Protein AF-A0A7X9E2I3-F1 (afdb_monomer_lite)

pLDDT: mean 72.73, std 11.63, range [40.28, 95.44]

Radius of gyration: 20.33 Å; chains: 1; bounding box: 47×21×69 Å

Foldseek 3Di:
DDDPDPPDDPVVVVVVVVVVVVVVVVVVVVVVVDPDPCCVPVVVLPDDLLVVLVVVVVVVDDPVNVVVLVVQCVVPPPVSCVVVCVVVVCSCCCSVPVSVCVSPPPPDD

Structure (mmCIF, N/CA/C/O backbone):
data_AF-A0A7X9E2I3-F1
#
_entry.id   AF-A0A7X9E2I3-F1
#
loop_
_atom_site.group_PDB
_atom_site.id
_atom_site.type_symbol
_atom_site.label_atom_id
_atom_site.label_alt_id
_atom_site.label_comp_id
_atom_site.label_asym_id
_atom_site.label_entity_id
_atom_site.label_seq_id
_atom_site.pdbx_PDB_ins_code
_atom_site.Cartn_x
_atom_site.Cartn_y
_atom_site.Cartn_z
_atom_site.occupancy
_atom_site.B_iso_or_equiv
_atom_site.auth_seq_id
_atom_site.auth_comp_id
_atom_site.auth_asym_id
_atom_site.auth_atom_id
_atom_site.pdbx_PDB_model_num
ATOM 1 N N . MET A 1 1 ? 3.630 6.975 -40.321 1.00 40.28 1 MET A N 1
ATOM 2 C CA . MET A 1 1 ? 2.360 6.276 -40.041 1.00 40.28 1 MET A CA 1
ATOM 3 C C . MET A 1 1 ? 2.521 5.598 -38.696 1.00 40.28 1 MET A C 1
ATOM 5 O O . MET A 1 1 ? 3.215 4.590 -38.618 1.00 40.28 1 MET A O 1
ATOM 9 N N . GLU A 1 2 ? 2.013 6.217 -37.632 1.00 42.28 2 GLU A N 1
ATOM 10 C CA . GLU A 1 2 ? 2.055 5.632 -36.292 1.00 42.28 2 GLU A CA 1
ATOM 11 C C . GLU A 1 2 ? 1.249 4.334 -36.308 1.00 42.28 2 GLU A C 1
ATOM 13 O O . GLU A 1 2 ? 0.039 4.330 -36.531 1.00 42.28 2 GLU A O 1
ATOM 18 N N . LYS A 1 3 ? 1.940 3.203 -36.149 1.00 45.00 3 LYS A N 1
ATOM 19 C CA . LYS A 1 3 ? 1.277 1.939 -35.860 1.00 45.00 3 LYS A CA 1
ATOM 20 C C . LYS A 1 3 ? 0.709 2.093 -34.458 1.00 45.00 3 LYS A C 1
ATOM 22 O O . LYS A 1 3 ? 1.484 2.105 -33.504 1.00 45.00 3 LYS A O 1
ATOM 27 N N . PHE A 1 4 ? -0.610 2.218 -34.340 1.00 51.91 4 PHE A N 1
ATOM 28 C CA . PHE A 1 4 ? -1.300 1.976 -33.080 1.00 51.91 4 PHE A CA 1
ATOM 29 C C . PHE A 1 4 ? -0.922 0.558 -32.640 1.00 51.91 4 PHE A C 1
ATOM 31 O O . PHE A 1 4 ? -1.468 -0.428 -33.132 1.00 51.91 4 PHE A O 1
ATOM 38 N N . HIS A 1 5 ? 0.101 0.449 -31.788 1.00 56.62 5 HIS A N 1
ATOM 39 C CA . HIS A 1 5 ? 0.357 -0.767 -31.038 1.00 56.62 5 HIS A CA 1
ATOM 40 C C . HIS A 1 5 ? -0.955 -1.072 -30.328 1.00 56.62 5 HIS A C 1
ATOM 42 O O . HIS A 1 5 ? -1.475 -0.211 -29.619 1.00 56.62 5 HIS A O 1
ATOM 48 N N . ASN A 1 6 ? -1.516 -2.261 -30.556 1.00 61.16 6 ASN A N 1
ATOM 49 C CA . ASN A 1 6 ? -2.577 -2.765 -29.698 1.00 61.16 6 ASN A CA 1
ATOM 50 C C . ASN A 1 6 ? -2.069 -2.626 -28.261 1.00 61.16 6 ASN A C 1
ATOM 52 O O . ASN A 1 6 ? -1.106 -3.277 -27.872 1.00 61.16 6 ASN A O 1
ATOM 56 N N . ILE A 1 7 ? -2.672 -1.695 -27.528 1.00 66.19 7 ILE A N 1
ATOM 57 C CA . ILE A 1 7 ? -2.236 -1.211 -26.208 1.00 66.19 7 ILE A CA 1
ATOM 58 C C . ILE A 1 7 ? -2.261 -2.323 -25.147 1.00 66.19 7 ILE A C 1
ATOM 60 O O . ILE A 1 7 ? -1.702 -2.169 -24.069 1.00 66.19 7 ILE A O 1
ATOM 64 N N . GLY A 1 8 ? -2.881 -3.453 -25.480 1.00 64.50 8 GLY A N 1
ATOM 65 C CA . GLY A 1 8 ? -2.832 -4.715 -24.764 1.00 64.50 8 GLY A CA 1
ATOM 66 C C . GLY A 1 8 ? -3.504 -5.796 -25.604 1.00 64.50 8 GLY A C 1
ATOM 67 O O . GLY A 1 8 ? -4.374 -5.513 -26.435 1.00 64.50 8 GLY A O 1
ATOM 68 N N . THR A 1 9 ? -3.095 -7.038 -25.395 1.00 85.12 9 THR A N 1
ATOM 69 C CA . THR A 1 9 ? -3.796 -8.228 -25.885 1.00 85.12 9 THR A CA 1
ATOM 70 C C . THR A 1 9 ? -5.213 -8.271 -25.296 1.00 85.12 9 THR A C 1
ATOM 72 O O . THR A 1 9 ? -5.455 -7.736 -24.215 1.00 85.12 9 THR A O 1
ATOM 75 N N . SER A 1 10 ? -6.178 -8.927 -25.955 1.00 80.94 10 SER A N 1
ATOM 76 C CA . SER A 1 10 ? -7.554 -9.052 -25.426 1.00 80.94 10 SER A CA 1
ATOM 77 C C . SER A 1 10 ? -7.597 -9.632 -24.003 1.00 80.94 10 SER A C 1
ATOM 79 O O . SER A 1 10 ? -8.460 -9.271 -23.208 1.00 80.94 10 SER A O 1
ATOM 81 N N . THR A 1 11 ? -6.622 -10.475 -23.659 1.00 83.38 11 THR A N 1
ATOM 82 C CA . THR A 1 11 ? -6.419 -11.029 -22.316 1.00 83.38 11 THR A CA 1
ATOM 83 C C . THR A 1 11 ? -6.097 -9.959 -21.267 1.00 83.38 11 THR A C 1
ATOM 85 O O . THR A 1 11 ? -6.619 -10.034 -20.158 1.00 83.38 11 THR A O 1
ATOM 88 N N . ASP A 1 12 ? -5.309 -8.935 -21.603 1.00 87.56 12 ASP A N 1
ATOM 89 C CA . ASP A 1 12 ? -4.892 -7.893 -20.650 1.00 87.56 12 ASP A CA 1
ATOM 90 C C . ASP A 1 12 ? -6.084 -7.038 -20.210 1.00 87.56 12 ASP A C 1
ATOM 92 O O . ASP A 1 12 ? -6.259 -6.740 -19.027 1.00 87.56 12 ASP A O 1
ATOM 96 N N . TRP A 1 13 ? -6.969 -6.724 -21.158 1.00 87.44 13 TRP A N 1
ATOM 97 C CA . TRP A 1 13 ? -8.223 -6.023 -20.887 1.00 87.44 13 TRP A CA 1
ATOM 98 C C . TRP A 1 13 ? -9.159 -6.830 -19.986 1.00 87.44 13 TRP A C 1
ATOM 100 O O . TRP A 1 13 ? -9.772 -6.263 -19.081 1.00 87.44 13 TRP A O 1
ATOM 110 N N . ILE A 1 14 ? -9.242 -8.149 -20.193 1.00 91.88 14 ILE A N 1
ATOM 111 C CA . ILE A 1 14 ? -10.044 -9.042 -19.345 1.00 91.88 14 ILE A CA 1
ATOM 112 C C . ILE A 1 14 ? -9.487 -9.059 -17.918 1.00 91.88 14 ILE A C 1
ATOM 114 O O . ILE A 1 14 ? -10.248 -8.878 -16.968 1.00 91.88 14 ILE A O 1
ATOM 118 N N . VAL A 1 15 ? -8.172 -9.227 -17.756 1.00 92.25 15 VAL A N 1
ATOM 119 C CA . VAL A 1 15 ? -7.524 -9.236 -16.434 1.00 92.25 15 VAL A CA 1
ATOM 120 C C . VAL A 1 15 ? -7.744 -7.906 -15.711 1.00 92.25 15 VAL A C 1
ATOM 122 O O . VAL A 1 15 ? -8.097 -7.902 -14.531 1.00 92.25 15 VAL A O 1
ATOM 125 N N . MET A 1 16 ? -7.614 -6.781 -16.419 1.00 91.56 16 MET A N 1
ATOM 126 C CA . MET A 1 16 ? -7.855 -5.455 -15.854 1.00 91.56 16 MET A CA 1
ATOM 127 C C . MET A 1 16 ? -9.309 -5.285 -15.389 1.00 91.56 16 MET A C 1
ATOM 129 O O . MET A 1 16 ? -9.553 -4.814 -14.277 1.00 91.56 16 MET A O 1
ATOM 133 N N . LEU A 1 17 ? -10.281 -5.701 -16.204 1.00 93.75 17 LEU A N 1
ATOM 134 C CA . LEU A 1 17 ? -11.700 -5.597 -15.860 1.00 93.75 17 LEU A CA 1
ATOM 135 C C . LEU A 1 17 ? -12.046 -6.475 -14.646 1.00 93.75 17 LEU A C 1
ATOM 137 O O . LEU A 1 17 ? -12.722 -6.014 -13.725 1.00 93.75 17 LEU A O 1
ATOM 141 N N . VAL A 1 18 ? -11.526 -7.706 -14.597 1.00 95.06 18 VAL A N 1
ATOM 142 C CA . VAL A 1 18 ? -11.691 -8.614 -13.449 1.00 95.06 18 VAL A CA 1
ATOM 143 C C . VAL A 1 18 ? -11.076 -8.021 -12.182 1.00 95.06 18 VAL A C 1
ATOM 145 O O . VAL A 1 18 ? -11.711 -8.057 -11.129 1.00 95.06 18 VAL A O 1
ATOM 148 N N . TYR A 1 19 ? -9.882 -7.431 -12.273 1.00 93.94 19 TYR A N 1
ATOM 149 C CA . TYR A 1 19 ? -9.240 -6.763 -11.143 1.00 93.94 19 TYR A CA 1
ATOM 150 C C . TYR A 1 19 ? -10.129 -5.656 -10.558 1.00 93.94 19 TYR A C 1
ATOM 152 O O . TYR A 1 19 ? -10.400 -5.656 -9.355 1.00 93.94 19 TYR A O 1
ATOM 160 N N . PHE A 1 20 ? -10.654 -4.759 -11.401 1.00 94.38 20 PHE A N 1
ATOM 161 C CA . PHE A 1 20 ? -11.536 -3.684 -10.940 1.00 94.38 20 PHE A CA 1
ATOM 162 C C . PHE A 1 20 ? -12.836 -4.207 -10.324 1.00 94.38 20 PHE A C 1
ATOM 164 O O . PHE A 1 20 ? -13.260 -3.703 -9.282 1.00 94.38 20 PHE A O 1
ATOM 171 N N . LEU A 1 21 ? -13.447 -5.236 -10.921 1.00 95.44 21 LEU A N 1
ATOM 172 C CA . LEU A 1 21 ? -14.649 -5.859 -10.366 1.00 95.44 21 LEU A CA 1
ATOM 173 C C . LEU A 1 21 ? -14.389 -6.481 -8.994 1.00 95.44 21 LEU A C 1
ATOM 175 O O . LEU A 1 21 ? -15.184 -6.276 -8.079 1.00 95.44 21 LEU A O 1
ATOM 179 N N . LEU A 1 22 ? -13.277 -7.200 -8.822 1.00 94.25 22 LEU A N 1
ATOM 180 C CA . LEU A 1 22 ? -12.922 -7.801 -7.536 1.00 94.25 22 LEU A CA 1
ATOM 181 C C . LEU A 1 22 ? -12.710 -6.739 -6.455 1.00 94.25 22 LEU A C 1
ATOM 183 O O . LEU A 1 22 ? -13.256 -6.874 -5.360 1.00 94.25 22 LEU A O 1
ATOM 187 N N . VAL A 1 23 ? -11.975 -5.667 -6.766 1.00 91.31 23 VAL A N 1
ATOM 188 C CA . VAL A 1 23 ? -11.743 -4.560 -5.824 1.00 91.31 23 VAL A CA 1
ATOM 189 C C . VAL A 1 23 ? -13.061 -3.879 -5.444 1.00 91.31 23 VAL A C 1
ATOM 191 O O . VAL A 1 23 ? -13.307 -3.634 -4.261 1.00 91.31 23 VAL A O 1
ATOM 194 N N . MET A 1 24 ? -13.938 -3.624 -6.419 1.00 91.94 24 MET A N 1
ATOM 195 C CA . MET A 1 24 ? -15.243 -3.007 -6.180 1.00 91.94 24 MET A CA 1
ATOM 196 C C . MET A 1 24 ? -16.143 -3.897 -5.314 1.00 91.94 24 MET A C 1
ATOM 198 O O . MET A 1 24 ? -16.679 -3.428 -4.312 1.00 91.94 24 MET A O 1
ATOM 202 N N . LEU A 1 25 ? -16.265 -5.186 -5.649 1.00 92.00 25 LEU A N 1
ATOM 203 C CA . LEU A 1 25 ? -17.072 -6.144 -4.888 1.00 92.00 25 LEU A CA 1
ATOM 204 C C . LEU A 1 25 ? -16.566 -6.300 -3.452 1.00 92.00 25 LEU A C 1
ATOM 206 O O . LEU A 1 25 ? -17.366 -6.300 -2.515 1.00 92.00 25 LEU A O 1
ATOM 210 N N . PHE A 1 26 ? -15.247 -6.390 -3.271 1.00 89.38 26 PHE A N 1
ATOM 211 C CA . PHE A 1 26 ? -14.634 -6.478 -1.949 1.00 89.38 26 PHE A CA 1
ATOM 212 C C . PHE A 1 26 ? -14.932 -5.225 -1.114 1.00 89.38 26 PHE A C 1
ATOM 214 O O . PHE A 1 26 ? -15.377 -5.334 0.031 1.00 89.38 26 PHE A O 1
ATOM 221 N N . GLY A 1 27 ? -14.779 -4.035 -1.706 1.00 84.25 27 GLY A N 1
ATOM 222 C CA . GLY A 1 27 ? -15.108 -2.766 -1.056 1.00 84.25 27 GLY A CA 1
ATOM 223 C C . GLY A 1 27 ? -16.588 -2.657 -0.673 1.00 84.25 27 GLY A C 1
ATOM 224 O O . GLY A 1 27 ? -16.910 -2.315 0.466 1.00 84.25 27 GLY A O 1
ATOM 225 N N . SER A 1 28 ? -17.501 -3.010 -1.583 1.00 86.25 28 SER A N 1
ATOM 226 C CA . SER A 1 28 ? -18.946 -2.994 -1.320 1.00 86.25 28 SER A CA 1
ATOM 227 C C . SER A 1 28 ? -19.360 -3.992 -0.233 1.00 86.25 28 SER A C 1
ATOM 229 O O . SER A 1 28 ? -20.214 -3.672 0.596 1.00 86.25 28 SER A O 1
ATOM 231 N N . TYR A 1 29 ? -18.741 -5.176 -0.193 1.00 85.12 29 TYR A N 1
ATOM 232 C CA . TYR A 1 29 ? -19.001 -6.176 0.843 1.00 85.12 29 TYR A CA 1
ATOM 233 C C . TYR A 1 29 ? -18.580 -5.676 2.230 1.00 85.12 29 TYR A C 1
ATOM 235 O O . TYR A 1 29 ? -19.381 -5.721 3.166 1.00 85.12 29 TYR A O 1
ATOM 243 N N . PHE A 1 30 ? -17.365 -5.132 2.361 1.00 78.19 30 PHE A N 1
ATOM 244 C CA . PHE A 1 30 ? -16.876 -4.586 3.631 1.00 78.19 30 PHE A CA 1
ATOM 245 C C . PHE A 1 30 ? -17.633 -3.322 4.068 1.00 78.19 30 PHE A C 1
ATOM 247 O O . PHE A 1 30 ? -17.871 -3.135 5.262 1.00 78.19 30 PHE A O 1
ATOM 254 N N . GLY A 1 31 ? -18.110 -2.508 3.120 1.00 73.94 31 GLY A N 1
ATOM 255 C CA . GLY A 1 31 ? -18.933 -1.329 3.402 1.00 73.94 31 GLY A CA 1
ATOM 256 C C . GLY A 1 31 ? -20.231 -1.642 4.157 1.00 73.94 31 GLY A C 1
ATOM 257 O O . GLY A 1 31 ? -20.678 -0.835 4.970 1.00 73.94 31 GLY A O 1
ATOM 258 N N . ARG A 1 32 ? -20.797 -2.845 3.986 1.00 74.00 32 ARG A N 1
ATOM 259 C CA . ARG A 1 32 ? -22.015 -3.282 4.694 1.00 74.00 32 ARG A CA 1
ATOM 260 C C . ARG A 1 32 ? -21.824 -3.435 6.210 1.00 74.00 32 ARG A C 1
ATOM 262 O O . ARG A 1 32 ? -22.811 -3.428 6.951 1.00 74.00 32 ARG A O 1
ATOM 269 N N . TYR A 1 33 ? -20.583 -3.574 6.676 1.00 68.25 33 TYR A N 1
ATOM 270 C CA . TYR A 1 33 ? -20.255 -3.779 8.089 1.00 68.25 33 TYR A CA 1
ATOM 271 C C . TYR A 1 33 ? -20.012 -2.473 8.863 1.00 68.25 33 TYR A C 1
ATOM 273 O O . TYR A 1 33 ? -19.933 -2.510 10.089 1.00 68.25 33 TYR A O 1
ATOM 281 N N . ASN A 1 34 ? -19.965 -1.323 8.184 1.00 65.31 34 ASN A N 1
ATOM 282 C CA . ASN A 1 34 ? -19.742 -0.018 8.809 1.00 65.31 34 ASN A CA 1
ATOM 283 C C . ASN A 1 34 ? -21.080 0.627 9.210 1.00 65.31 34 ASN A C 1
ATOM 285 O O . ASN A 1 34 ? -21.717 1.293 8.396 1.00 65.31 34 ASN A O 1
ATOM 289 N N . ARG A 1 35 ? -21.529 0.428 10.460 1.00 65.12 35 ARG A N 1
ATOM 290 C CA . ARG A 1 35 ? -22.795 1.006 10.970 1.00 65.12 35 ARG A CA 1
ATOM 291 C C . ARG A 1 35 ? -22.634 2.251 11.849 1.00 65.12 35 ARG A C 1
ATOM 293 O O . ARG A 1 35 ? -23.622 2.939 12.081 1.00 65.12 35 ARG A O 1
ATOM 300 N N . SER A 1 36 ? -21.426 2.550 12.325 1.00 70.56 36 SER A N 1
ATOM 301 C CA . SER A 1 36 ? -21.133 3.693 13.199 1.00 70.56 36 SER A CA 1
ATOM 302 C C . SER A 1 36 ? -19.863 4.424 12.759 1.00 70.56 36 SER A C 1
ATOM 304 O O . SER A 1 36 ? -18.939 3.811 12.226 1.00 70.56 36 SER A O 1
ATOM 306 N N . THR A 1 37 ? -19.776 5.727 13.035 1.00 62.53 37 THR A N 1
ATOM 307 C CA . THR A 1 37 ? -18.580 6.559 12.802 1.00 62.53 37 THR A CA 1
ATOM 308 C C . THR A 1 37 ? -17.343 5.983 13.498 1.00 62.53 37 THR A C 1
ATOM 310 O O . THR A 1 37 ? -16.243 6.013 12.954 1.00 62.53 37 THR A O 1
ATOM 313 N N . GLN A 1 38 ? -17.522 5.386 14.680 1.00 60.81 38 GLN A N 1
ATOM 314 C CA . GLN A 1 38 ? -16.447 4.698 15.403 1.00 60.81 38 GLN A CA 1
ATOM 315 C C . GLN A 1 38 ? -15.960 3.443 14.656 1.00 60.81 38 GLN A C 1
ATOM 317 O O . GLN A 1 38 ? -14.761 3.181 14.624 1.00 60.81 38 GLN A O 1
ATOM 322 N N . ASP A 1 39 ? -16.861 2.703 14.005 1.00 64.12 39 ASP A N 1
ATOM 323 C CA . ASP A 1 39 ? -16.500 1.523 13.211 1.00 64.12 39 ASP A CA 1
ATOM 324 C C . ASP A 1 39 ? -15.790 1.913 11.911 1.00 64.12 39 ASP A C 1
ATOM 326 O O . ASP A 1 39 ? -14.862 1.226 11.496 1.00 64.12 39 ASP A O 1
ATOM 330 N N . PHE A 1 40 ? -16.169 3.049 11.318 1.00 65.06 40 PHE A N 1
ATOM 331 C CA . PHE A 1 40 ? -15.548 3.569 10.101 1.00 65.06 40 PHE A CA 1
ATOM 332 C C . PHE A 1 40 ? -14.116 4.083 10.334 1.00 65.06 40 PHE A C 1
ATOM 334 O O . PHE A 1 40 ? -13.222 3.751 9.561 1.00 65.06 40 PHE A O 1
ATOM 341 N N . PHE A 1 41 ? -13.876 4.854 11.405 1.00 64.25 41 PHE A N 1
ATOM 342 C CA . PHE A 1 41 ? -12.553 5.442 11.675 1.00 64.25 41 PHE A CA 1
ATOM 343 C C . PHE A 1 41 ? -11.617 4.534 12.483 1.00 64.25 41 PHE A C 1
ATOM 345 O O . PHE A 1 41 ? -10.417 4.519 12.224 1.00 64.25 41 PHE A O 1
ATOM 352 N N . PHE A 1 42 ? -12.134 3.770 13.451 1.00 61.66 42 PHE A N 1
ATOM 353 C CA . PHE A 1 42 ? -11.312 2.911 14.318 1.00 61.66 42 PHE A CA 1
ATOM 354 C C . PHE A 1 42 ? -11.398 1.420 13.952 1.00 61.66 42 PHE A C 1
ATOM 356 O O . PHE A 1 42 ? -10.869 0.575 14.682 1.00 61.66 42 PHE A O 1
ATOM 363 N N . GLY A 1 43 ? -12.095 1.061 12.864 1.00 61.94 43 GLY A N 1
ATOM 364 C CA . GLY A 1 43 ? -12.273 -0.332 12.434 1.00 61.94 43 GLY A CA 1
ATOM 365 C C . GLY A 1 43 ? -12.929 -1.218 13.502 1.00 61.94 43 GLY A C 1
ATOM 366 O O . GLY A 1 43 ? -12.665 -2.421 13.565 1.00 61.94 43 GLY A O 1
ATOM 367 N N . GLY A 1 44 ? -13.680 -0.608 14.429 1.00 60.69 44 GLY A N 1
ATOM 368 C CA . GLY A 1 44 ? -14.286 -1.253 15.597 1.00 60.69 44 GLY A CA 1
ATOM 369 C C . GLY A 1 44 ? -13.290 -1.944 16.544 1.00 60.69 44 GLY A C 1
ATOM 370 O O . GLY A 1 44 ? -13.696 -2.830 17.297 1.00 60.69 44 GLY A O 1
ATOM 371 N N . ARG A 1 45 ? -11.983 -1.619 16.476 1.00 65.19 45 ARG A N 1
ATOM 372 C CA . ARG A 1 45 ? -10.888 -2.335 17.176 1.00 65.19 45 ARG A CA 1
ATOM 373 C C . ARG A 1 45 ? -10.846 -3.846 16.881 1.00 65.19 45 ARG A C 1
ATOM 375 O O . ARG A 1 45 ? -10.347 -4.626 17.689 1.00 65.19 45 ARG A O 1
ATOM 382 N N . ARG A 1 46 ? -11.401 -4.260 15.739 1.00 65.50 46 ARG A N 1
ATOM 383 C CA . ARG A 1 46 ? -11.561 -5.673 15.348 1.00 65.50 46 ARG A CA 1
ATOM 384 C C . ARG A 1 46 ? -10.344 -6.217 14.615 1.00 65.50 46 ARG A C 1
ATOM 386 O O . ARG A 1 46 ? -10.126 -7.423 14.585 1.00 65.50 46 ARG A O 1
ATOM 393 N N . PHE A 1 47 ? -9.573 -5.322 14.008 1.00 69.25 47 PHE A N 1
ATOM 394 C CA . PHE A 1 47 ? -8.389 -5.672 13.245 1.00 69.25 47 PHE A CA 1
ATOM 395 C C . PHE A 1 47 ? -7.197 -5.879 14.175 1.00 69.25 47 PHE A C 1
ATOM 397 O O . PHE A 1 47 ? -6.932 -5.077 15.070 1.00 69.25 47 PHE A O 1
ATOM 404 N N . SER A 1 48 ? -6.463 -6.967 13.955 1.00 74.88 48 SER A N 1
ATOM 405 C CA . SER A 1 48 ? -5.201 -7.208 14.646 1.00 74.88 48 SER A CA 1
ATOM 406 C C . SER A 1 48 ? -4.163 -6.146 14.267 1.00 74.88 48 SER A C 1
ATOM 408 O O . SER A 1 48 ? -4.132 -5.680 13.130 1.00 74.88 48 SER A O 1
ATOM 410 N N . TRP A 1 49 ? -3.273 -5.801 15.198 1.00 71.81 49 TRP A N 1
ATOM 411 C CA . TRP A 1 49 ? -2.244 -4.767 15.007 1.00 71.81 49 TRP A CA 1
ATOM 412 C C . TRP A 1 49 ? -1.378 -4.985 13.751 1.00 71.81 49 TRP A C 1
ATOM 414 O O . TRP A 1 49 ? -1.013 -4.022 13.083 1.00 71.81 49 TRP A O 1
ATOM 424 N N . TRP A 1 50 ? -1.112 -6.242 13.379 1.00 74.81 50 TRP A N 1
ATOM 425 C CA . TRP A 1 50 ? -0.343 -6.587 12.183 1.00 74.81 50 TRP A CA 1
ATOM 426 C C . TRP A 1 50 ? -1.078 -6.234 10.876 1.00 74.81 50 TRP A C 1
ATOM 428 O O . TRP A 1 50 ? -0.441 -5.799 9.924 1.00 74.81 50 TRP A O 1
ATOM 438 N N . LEU A 1 51 ? -2.414 -6.338 10.825 1.00 77.44 51 LEU A N 1
ATOM 439 C CA . LEU A 1 51 ? -3.208 -5.928 9.653 1.00 77.44 51 LEU A CA 1
ATOM 440 C C . LEU A 1 51 ? -3.143 -4.412 9.442 1.00 77.44 51 LEU A C 1
ATOM 442 O O . LEU A 1 51 ? -3.000 -3.943 8.315 1.00 77.44 51 LEU A O 1
ATOM 446 N N . ILE A 1 52 ? -3.197 -3.650 10.537 1.00 76.19 52 ILE A N 1
ATOM 447 C CA . ILE A 1 52 ? -3.057 -2.188 10.518 1.00 76.19 52 ILE A CA 1
ATOM 448 C C . ILE A 1 52 ? -1.650 -1.808 10.036 1.00 76.19 52 ILE A C 1
ATOM 450 O O . ILE A 1 52 ? -1.502 -0.932 9.184 1.00 76.19 52 ILE A O 1
ATOM 454 N N . ALA A 1 53 ? -0.629 -2.520 10.518 1.00 76.25 53 ALA A N 1
ATOM 455 C CA . ALA A 1 53 ? 0.752 -2.349 10.085 1.00 76.25 53 ALA A CA 1
ATOM 456 C C . ALA A 1 53 ? 0.927 -2.559 8.571 1.00 76.25 53 ALA A C 1
ATOM 458 O O . ALA A 1 53 ? 1.458 -1.681 7.889 1.00 76.25 53 ALA A O 1
ATOM 459 N N . PHE A 1 54 ? 0.421 -3.669 8.022 1.00 78.88 54 PHE A N 1
ATOM 460 C CA . PHE A 1 54 ? 0.472 -3.913 6.577 1.00 78.88 54 PHE A CA 1
ATOM 461 C C . PHE A 1 54 ? -0.302 -2.867 5.772 1.00 78.88 54 PHE A C 1
ATOM 463 O O . PHE A 1 54 ? 0.175 -2.449 4.719 1.00 78.88 54 PHE A O 1
ATOM 470 N N . SER A 1 55 ? -1.452 -2.399 6.267 1.00 80.12 55 SER A N 1
ATOM 471 C CA . SER A 1 55 ? -2.219 -1.344 5.596 1.00 80.12 55 SER A CA 1
ATOM 472 C C . SER A 1 55 ? -1.431 -0.038 5.492 1.00 80.12 55 SER A C 1
ATOM 474 O O . SER A 1 55 ? -1.480 0.610 4.453 1.00 80.12 55 SER A O 1
ATOM 476 N N . ILE A 1 56 ? -0.696 0.351 6.536 1.00 78.12 56 ILE A N 1
ATOM 477 C CA . ILE A 1 56 ? 0.113 1.579 6.528 1.00 78.12 56 ILE A CA 1
ATOM 478 C C . ILE A 1 56 ? 1.268 1.466 5.527 1.00 78.12 56 ILE A C 1
ATOM 480 O O . ILE A 1 56 ? 1.514 2.408 4.772 1.00 78.12 56 ILE A O 1
ATOM 484 N N . VAL A 1 57 ? 1.931 0.305 5.459 1.00 78.69 57 VAL A N 1
ATOM 485 C CA . VAL A 1 57 ? 2.966 0.048 4.441 1.00 78.69 57 VAL A CA 1
ATOM 486 C C . VAL A 1 57 ? 2.375 0.099 3.036 1.00 78.69 57 VAL A C 1
ATOM 488 O O . VAL A 1 57 ? 2.946 0.749 2.162 1.00 78.69 57 VAL A O 1
ATOM 491 N N . ALA A 1 58 ? 1.222 -0.537 2.822 1.00 81.56 58 ALA A N 1
ATOM 492 C CA . ALA A 1 58 ? 0.540 -0.531 1.532 1.00 81.56 58 ALA A CA 1
ATOM 493 C C . ALA A 1 58 ? 0.162 0.893 1.084 1.00 81.56 58 ALA A C 1
ATOM 495 O O . ALA A 1 58 ? 0.289 1.211 -0.093 1.00 81.56 58 ALA A O 1
ATOM 496 N N . THR A 1 59 ? -0.226 1.774 2.013 1.00 81.75 59 THR A N 1
ATOM 497 C CA . THR A 1 59 ? -0.483 3.194 1.717 1.00 81.75 59 THR A CA 1
ATOM 498 C C . THR A 1 59 ? 0.795 3.953 1.342 1.00 81.75 59 THR A C 1
ATOM 500 O O . THR A 1 59 ? 0.756 4.834 0.486 1.00 81.75 59 THR A O 1
ATOM 503 N N . GLY A 1 60 ? 1.934 3.629 1.965 1.00 75.94 60 GLY A N 1
ATOM 504 C CA . GLY A 1 60 ? 3.221 4.275 1.676 1.00 75.94 60 GLY A CA 1
ATOM 505 C C . GLY A 1 60 ? 3.874 3.814 0.366 1.00 75.94 60 GLY A C 1
ATOM 506 O O . GLY A 1 60 ? 4.609 4.575 -0.270 1.00 75.94 60 GLY A O 1
ATOM 507 N N . VAL A 1 61 ? 3.604 2.580 -0.065 1.00 75.19 61 VAL A N 1
ATOM 508 C CA . VAL A 1 61 ? 4.185 1.985 -1.275 1.00 75.19 61 VAL A CA 1
ATOM 509 C C . VAL A 1 61 ? 3.157 1.989 -2.406 1.00 75.19 61 VAL A C 1
ATOM 511 O O . VAL A 1 61 ? 2.378 1.055 -2.569 1.00 75.19 61 VAL A O 1
ATOM 514 N N . GLY A 1 62 ? 3.174 3.052 -3.212 1.00 77.69 62 GLY A N 1
ATOM 515 C CA . GLY A 1 62 ? 2.303 3.203 -4.381 1.00 77.69 62 GLY A CA 1
ATOM 516 C C . GLY A 1 62 ? 3.026 3.069 -5.726 1.00 77.69 62 GLY A C 1
ATOM 517 O O . GLY A 1 62 ? 4.251 2.952 -5.803 1.00 77.69 62 GLY A O 1
ATOM 518 N N . SER A 1 63 ? 2.262 3.169 -6.817 1.00 7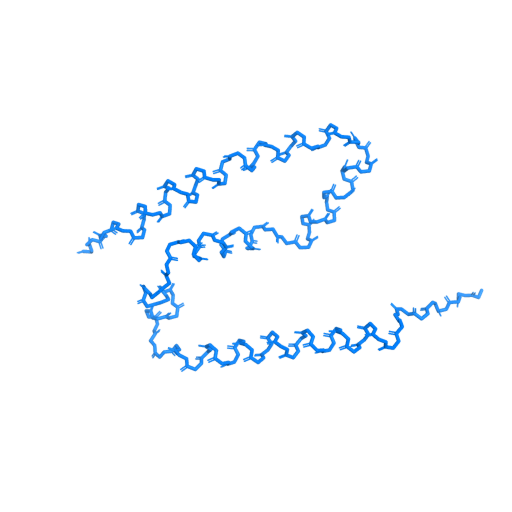8.25 63 SER A N 1
ATOM 519 C CA . SER A 1 63 ? 2.773 3.121 -8.200 1.00 78.25 63 SER A CA 1
ATOM 520 C C . SER A 1 63 ? 3.861 4.165 -8.479 1.00 78.25 63 SER A C 1
ATOM 522 O O . SER A 1 63 ? 4.794 3.906 -9.235 1.00 78.25 63 SER A O 1
ATOM 524 N N . HIS A 1 64 ? 3.776 5.333 -7.835 1.00 74.19 64 HIS A N 1
ATOM 525 C CA . HIS A 1 64 ? 4.801 6.374 -7.927 1.00 74.19 64 HIS A CA 1
ATOM 526 C C . HIS A 1 64 ? 6.157 5.886 -7.412 1.00 74.19 64 HIS A C 1
ATOM 528 O O . HIS A 1 64 ? 7.185 6.079 -8.062 1.00 74.19 64 HIS A O 1
ATOM 534 N N . SER A 1 65 ? 6.143 5.222 -6.257 1.00 74.38 65 SER A N 1
ATOM 535 C CA . SER A 1 65 ? 7.328 4.652 -5.639 1.00 74.38 65 SER A CA 1
ATOM 536 C C . SER A 1 65 ? 7.951 3.629 -6.590 1.00 74.38 65 SER A C 1
ATOM 538 O O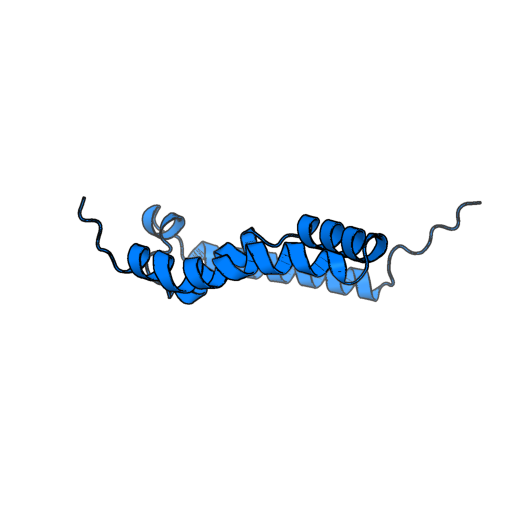 . SER A 1 65 ? 9.122 3.760 -6.922 1.00 74.38 65 SER A O 1
ATOM 540 N N . PHE A 1 66 ? 7.152 2.718 -7.159 1.00 74.88 66 PHE A N 1
ATOM 541 C CA . PHE A 1 66 ? 7.620 1.722 -8.132 1.00 74.88 66 PHE A CA 1
ATOM 542 C C . PHE A 1 66 ? 8.371 2.337 -9.328 1.00 74.88 66 PHE A C 1
ATOM 544 O O . PHE A 1 66 ? 9.510 1.959 -9.597 1.00 74.88 66 PHE A O 1
ATOM 551 N N . ILE A 1 67 ? 7.787 3.335 -10.002 1.00 79.81 67 ILE A N 1
ATOM 552 C CA . ILE A 1 67 ? 8.416 3.981 -11.169 1.00 79.81 67 ILE A CA 1
ATOM 553 C C . ILE A 1 67 ? 9.696 4.724 -10.767 1.00 79.81 67 ILE A C 1
ATOM 555 O O . ILE A 1 67 ? 10.731 4.578 -11.420 1.00 79.81 67 ILE A O 1
ATOM 559 N N . LYS A 1 68 ? 9.642 5.503 -9.677 1.00 75.19 68 LYS A N 1
ATOM 560 C CA . LYS A 1 68 ? 10.791 6.262 -9.160 1.00 75.19 68 LYS A CA 1
ATOM 561 C C . LYS A 1 68 ? 11.968 5.336 -8.852 1.00 75.19 68 LYS A C 1
ATOM 563 O O . LYS A 1 68 ? 13.113 5.644 -9.173 1.00 75.19 68 LYS A O 1
ATOM 568 N N . TYR A 1 69 ? 11.671 4.192 -8.255 1.00 72.94 69 TYR A N 1
ATOM 569 C CA . TYR A 1 69 ? 12.638 3.186 -7.851 1.00 72.94 69 TYR A CA 1
ATOM 570 C C . TYR A 1 69 ? 13.282 2.472 -9.035 1.00 72.94 69 TYR A C 1
ATOM 572 O O . TYR A 1 69 ? 14.512 2.405 -9.111 1.00 72.94 69 TYR A O 1
ATOM 580 N N . SER A 1 70 ? 12.483 2.030 -10.007 1.00 76.56 70 SER A N 1
ATOM 581 C CA . SER A 1 70 ? 13.007 1.441 -11.241 1.00 76.56 70 SER A CA 1
ATOM 582 C C . SER A 1 70 ? 13.872 2.431 -12.030 1.00 76.56 70 SER A C 1
ATOM 584 O O . SER A 1 70 ? 14.926 2.049 -12.538 1.00 76.56 70 SER A O 1
ATOM 586 N N . ALA A 1 71 ? 13.487 3.711 -12.079 1.00 77.19 71 ALA A N 1
ATOM 587 C CA . ALA A 1 71 ? 14.266 4.754 -12.748 1.00 77.19 71 ALA A CA 1
ATOM 588 C C . ALA A 1 71 ? 15.620 5.013 -12.062 1.00 77.19 71 ALA A C 1
ATOM 590 O O . ALA A 1 71 ? 16.648 5.110 -12.734 1.00 77.19 71 ALA A O 1
ATOM 591 N N . MET A 1 72 ? 15.645 5.080 -10.727 1.00 73.75 72 MET A N 1
ATOM 592 C CA . MET A 1 72 ? 16.890 5.274 -9.973 1.00 73.75 72 MET A CA 1
ATOM 593 C C . MET A 1 72 ? 17.812 4.053 -10.047 1.00 73.75 72 MET A C 1
ATOM 595 O O . MET A 1 72 ? 19.027 4.221 -10.156 1.00 73.75 72 MET A O 1
ATOM 599 N N . GLY A 1 73 ? 17.245 2.842 -10.064 1.00 75.44 73 GLY A N 1
ATOM 600 C CA . GLY A 1 73 ? 17.986 1.600 -10.300 1.00 75.44 73 GLY A CA 1
ATOM 601 C C . GLY A 1 73 ? 18.641 1.549 -11.677 1.00 75.44 73 GLY A C 1
ATOM 602 O O . GLY A 1 73 ? 19.783 1.111 -11.796 1.00 75.44 73 GLY A O 1
ATOM 603 N N . PHE A 1 74 ? 17.963 2.068 -12.702 1.00 76.62 74 PHE A N 1
ATOM 604 C CA . PHE A 1 74 ? 18.528 2.167 -14.046 1.00 76.62 74 PHE A CA 1
ATOM 605 C C . PHE A 1 74 ? 19.696 3.164 -14.125 1.00 76.62 74 PHE A C 1
ATOM 607 O O . PHE A 1 74 ? 20.689 2.892 -14.791 1.00 76.62 74 PHE A O 1
ATOM 614 N N . GLN A 1 75 ? 19.607 4.303 -13.430 1.00 78.38 75 GLN A N 1
ATOM 615 C CA . GLN A 1 75 ? 20.633 5.352 -13.498 1.00 78.38 75 GLN A CA 1
ATOM 616 C C . GLN A 1 75 ? 21.864 5.080 -12.621 1.00 78.38 75 GLN A C 1
ATOM 618 O O . GLN A 1 75 ? 22.981 5.375 -13.032 1.00 78.38 75 GLN A O 1
ATOM 623 N N . HIS A 1 76 ? 21.670 4.546 -11.413 1.00 73.50 76 HIS A N 1
ATOM 624 C CA . HIS A 1 76 ? 22.730 4.430 -10.400 1.00 73.50 76 HIS A CA 1
ATOM 625 C C . HIS A 1 76 ? 23.096 2.974 -10.070 1.00 73.50 76 HIS A C 1
ATOM 627 O O . HIS A 1 76 ? 23.868 2.718 -9.142 1.00 73.50 76 HIS A O 1
ATOM 633 N N . GLY A 1 77 ? 22.538 2.004 -10.802 1.00 73.50 77 GLY A N 1
ATOM 634 C CA . GLY A 1 77 ? 22.771 0.582 -10.569 1.00 73.50 77 GLY A CA 1
ATOM 635 C C . GLY A 1 77 ? 22.429 0.160 -9.136 1.00 73.50 77 GLY A C 1
ATOM 636 O O . GLY A 1 77 ? 21.520 0.700 -8.497 1.00 73.50 77 GLY A O 1
ATOM 637 N N . PHE A 1 78 ? 23.191 -0.797 -8.603 1.00 69.44 78 PHE A N 1
ATOM 638 C CA . PHE A 1 78 ? 22.966 -1.369 -7.270 1.00 69.44 78 PHE A CA 1
ATOM 639 C C . PHE A 1 78 ? 23.180 -0.363 -6.121 1.00 69.44 78 PHE A C 1
ATOM 641 O O . PHE A 1 78 ? 22.626 -0.534 -5.040 1.00 69.44 78 PHE A O 1
ATOM 648 N N . SER A 1 79 ? 23.920 0.733 -6.338 1.00 67.44 79 SER A N 1
ATOM 649 C CA . SER A 1 79 ? 24.107 1.773 -5.312 1.00 67.44 79 SER A CA 1
ATOM 650 C C . SER A 1 79 ? 22.814 2.521 -4.972 1.00 67.44 79 SER A C 1
ATOM 652 O O . SER A 1 79 ? 22.675 3.010 -3.852 1.00 67.44 79 SER A O 1
ATOM 654 N N . SER A 1 80 ? 21.835 2.550 -5.885 1.00 63.72 80 SER A N 1
ATOM 655 C CA . SER A 1 80 ? 20.505 3.105 -5.601 1.00 63.72 80 SER A CA 1
ATOM 656 C C . SER A 1 80 ? 19.777 2.352 -4.482 1.00 63.72 80 SER A C 1
ATOM 658 O O . SER A 1 80 ? 18.994 2.966 -3.760 1.00 63.72 80 SER A O 1
ATOM 660 N N . SER A 1 81 ? 20.081 1.059 -4.280 1.00 65.94 81 SER A N 1
ATOM 661 C CA . SER A 1 81 ? 19.508 0.203 -3.233 1.00 65.94 81 SER A CA 1
ATOM 662 C C . SER A 1 81 ? 19.813 0.703 -1.812 1.00 65.94 81 SER A C 1
ATOM 664 O O . SER A 1 81 ? 19.060 0.413 -0.883 1.00 65.94 81 SER A O 1
ATOM 666 N N . MET A 1 82 ? 20.858 1.519 -1.629 1.00 64.38 82 MET A N 1
ATOM 667 C CA . MET A 1 82 ? 21.232 2.046 -0.312 1.00 64.38 82 MET A CA 1
ATOM 668 C C . MET A 1 82 ? 20.215 3.059 0.237 1.00 64.38 82 MET A C 1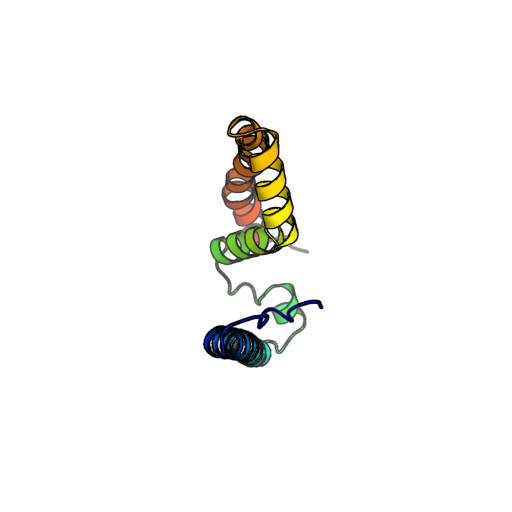
ATOM 670 O O . MET A 1 82 ? 19.954 3.073 1.439 1.00 64.38 82 MET A O 1
ATOM 674 N N . THR A 1 83 ? 19.570 3.851 -0.628 1.00 61.69 83 THR A N 1
ATOM 675 C CA . THR A 1 83 ? 18.474 4.746 -0.215 1.00 61.69 83 THR A CA 1
ATOM 676 C C . THR A 1 83 ? 17.271 3.950 0.310 1.00 61.69 83 THR A C 1
ATOM 678 O O . THR A 1 83 ? 16.578 4.413 1.207 1.00 61.69 83 THR A O 1
ATOM 681 N N . TYR A 1 84 ? 17.061 2.718 -0.176 1.00 58.66 84 TYR A N 1
ATOM 682 C CA . TYR A 1 84 ? 15.974 1.839 0.276 1.00 58.66 84 TYR A CA 1
ATOM 683 C C . TYR A 1 84 ? 16.240 1.273 1.664 1.00 58.66 84 TYR A C 1
ATOM 685 O O . TYR A 1 84 ? 15.319 1.178 2.469 1.00 58.66 84 TYR A O 1
ATOM 693 N N . MET A 1 85 ? 17.487 0.895 1.955 1.00 64.19 85 MET A N 1
ATOM 694 C CA . MET A 1 85 ? 17.827 0.291 3.242 1.00 64.19 85 MET A CA 1
ATOM 695 C C . MET A 1 85 ? 17.642 1.259 4.410 1.00 64.19 85 MET A C 1
ATOM 697 O O . MET A 1 85 ? 17.332 0.805 5.505 1.00 64.19 85 MET A O 1
ATOM 701 N N . ASN A 1 86 ? 17.796 2.569 4.190 1.00 65.81 86 ASN A N 1
ATOM 702 C CA . ASN A 1 86 ? 17.629 3.553 5.257 1.00 65.81 86 ASN A CA 1
ATOM 703 C C . ASN A 1 86 ? 16.161 3.665 5.701 1.00 65.81 86 ASN A C 1
ATOM 705 O O . ASN A 1 86 ? 15.862 3.448 6.872 1.00 65.81 86 ASN A O 1
ATOM 709 N N . ASP A 1 87 ? 15.238 3.887 4.761 1.00 66.44 87 ASP A N 1
ATOM 710 C CA . ASP A 1 87 ? 13.811 4.061 5.072 1.00 66.44 87 ASP A CA 1
ATOM 711 C C . ASP A 1 87 ? 13.160 2.747 5.535 1.00 66.44 87 ASP A C 1
ATOM 713 O O . ASP A 1 87 ? 12.373 2.722 6.485 1.00 66.44 87 ASP A O 1
ATOM 717 N N . TRP A 1 88 ? 13.524 1.623 4.907 1.00 69.94 88 TRP A N 1
ATOM 718 C CA . TRP A 1 88 ? 12.984 0.307 5.261 1.00 69.94 88 TRP A CA 1
ATOM 719 C C . TRP A 1 88 ? 13.549 -0.253 6.563 1.00 69.94 88 TRP A C 1
ATOM 721 O O . TRP A 1 88 ? 12.928 -1.144 7.133 1.00 69.94 88 TRP A O 1
ATOM 731 N N . PHE A 1 89 ? 14.674 0.260 7.069 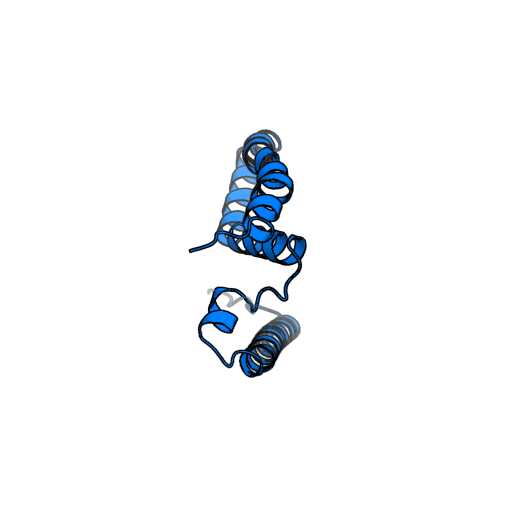1.00 70.25 89 PHE A N 1
ATOM 732 C CA . PHE A 1 89 ? 15.164 -0.107 8.397 1.00 70.25 89 PHE A CA 1
ATOM 733 C C . PHE A 1 89 ? 14.221 0.388 9.499 1.00 70.25 89 PHE A C 1
ATOM 735 O O . PHE A 1 89 ? 13.969 -0.335 10.460 1.00 70.25 89 PHE A O 1
ATOM 742 N N . PHE A 1 90 ? 13.643 1.584 9.346 1.00 67.00 90 PHE A N 1
ATOM 743 C CA . PHE A 1 90 ? 12.738 2.166 10.342 1.00 67.00 90 PHE A CA 1
ATOM 744 C C . PHE A 1 90 ? 11.320 1.589 10.295 1.00 67.00 90 PHE A C 1
ATOM 746 O O . PHE A 1 90 ? 10.633 1.591 11.317 1.00 67.00 90 PHE A O 1
ATOM 753 N N . ILE A 1 91 ? 10.891 1.049 9.149 1.00 76.12 91 ILE A N 1
ATOM 754 C CA . ILE A 1 91 ? 9.555 0.462 8.973 1.00 76.12 91 ILE A CA 1
ATOM 755 C C . ILE A 1 91 ? 9.294 -0.661 10.000 1.00 76.12 91 ILE A C 1
ATOM 757 O O . ILE A 1 91 ? 8.325 -0.541 10.744 1.00 76.12 91 ILE A O 1
ATOM 761 N N . PRO A 1 92 ? 10.141 -1.695 10.167 1.00 72.81 92 PRO A N 1
ATOM 762 C CA . PRO A 1 92 ? 9.958 -2.701 11.210 1.00 72.81 92 PRO A CA 1
ATOM 763 C C . PRO A 1 92 ? 9.866 -2.107 12.620 1.00 72.81 92 PRO A C 1
ATOM 765 O O . PRO A 1 92 ? 8.966 -2.470 13.370 1.00 72.81 92 PRO A O 1
ATOM 768 N N . PHE A 1 93 ? 10.726 -1.156 12.993 1.00 73.25 93 PHE A N 1
ATOM 769 C CA . PHE A 1 93 ? 10.658 -0.541 14.327 1.00 73.25 93 PHE A CA 1
ATOM 770 C C . PHE A 1 93 ? 9.361 0.245 14.547 1.00 73.25 93 PHE A C 1
ATOM 772 O O . PHE A 1 93 ? 8.770 0.176 15.626 1.00 73.25 93 PHE A O 1
ATOM 779 N N . PHE A 1 94 ? 8.872 0.941 13.523 1.00 72.44 94 PHE A N 1
ATOM 780 C CA . PHE A 1 94 ? 7.596 1.645 13.577 1.00 72.44 94 PHE A CA 1
ATOM 781 C C . PHE A 1 94 ? 6.405 0.670 13.662 1.00 72.44 94 PHE A C 1
ATOM 783 O O . PHE A 1 94 ? 5.502 0.858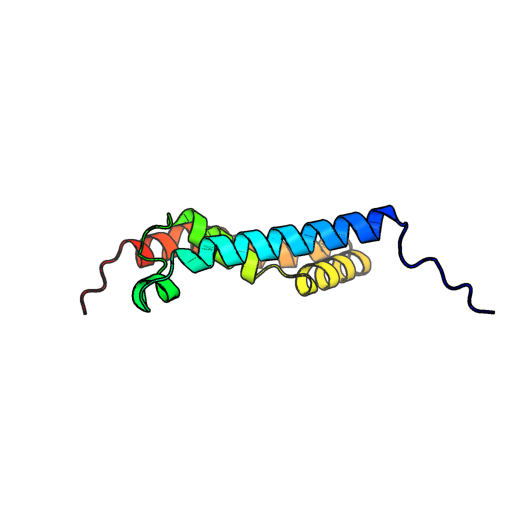 14.482 1.00 72.44 94 PHE A O 1
ATOM 790 N N . LEU A 1 95 ? 6.433 -0.410 12.873 1.00 70.62 95 LEU A N 1
ATOM 791 C CA . LEU A 1 95 ? 5.361 -1.406 12.799 1.00 70.62 95 LEU A CA 1
ATOM 792 C C . LEU A 1 95 ? 5.289 -2.341 14.011 1.00 70.62 95 LEU A C 1
ATOM 794 O O . LEU A 1 95 ? 4.189 -2.693 14.433 1.00 70.62 95 LEU A O 1
ATOM 798 N N . PHE A 1 96 ? 6.433 -2.749 14.562 1.00 70.38 96 PHE A N 1
ATOM 799 C CA . PHE A 1 96 ? 6.524 -3.690 15.685 1.00 70.38 96 PHE A CA 1
ATOM 800 C C . 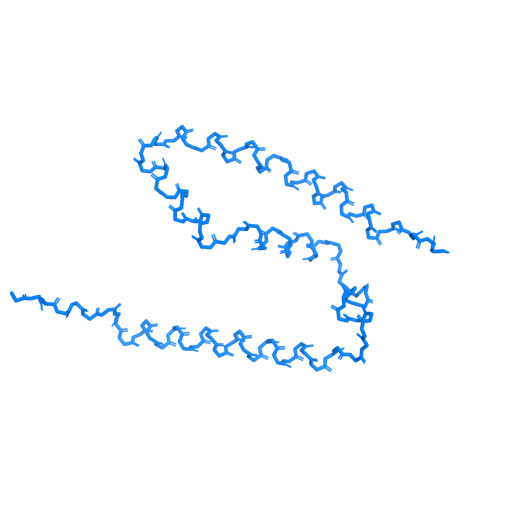PHE A 1 96 ? 6.694 -2.994 17.042 1.00 70.38 96 PHE A C 1
ATOM 802 O O . PHE A 1 96 ? 6.360 -3.579 18.068 1.00 70.38 96 PHE A O 1
ATOM 809 N N . GLY A 1 97 ? 7.196 -1.757 17.068 1.00 72.12 97 GLY A N 1
ATOM 810 C CA . GLY A 1 97 ? 7.386 -0.983 18.294 1.00 72.12 97 GLY A CA 1
ATOM 811 C C . GLY A 1 97 ? 6.195 -0.082 18.605 1.00 72.12 97 GLY A C 1
ATOM 812 O O . GLY A 1 97 ? 5.483 -0.290 19.584 1.00 72.12 97 GLY A O 1
ATOM 813 N N . TRP A 1 98 ? 5.961 0.935 17.777 1.00 68.75 98 TRP A N 1
ATOM 814 C CA . TRP A 1 98 ? 4.993 1.992 18.095 1.00 68.75 98 TRP A CA 1
ATOM 815 C C . TRP A 1 98 ? 3.535 1.615 17.837 1.00 68.75 98 TRP A C 1
ATOM 817 O O . TRP A 1 98 ? 2.674 1.950 18.650 1.00 68.75 98 TRP A O 1
ATOM 827 N N . LEU A 1 99 ? 3.234 0.889 16.758 1.00 72.06 99 LEU A N 1
ATOM 828 C CA . LEU A 1 99 ? 1.853 0.505 16.442 1.00 72.06 99 LEU A CA 1
ATOM 829 C C . LEU A 1 99 ? 1.197 -0.388 17.510 1.00 72.06 99 LEU A C 1
ATOM 831 O O . LEU A 1 99 ? 0.073 -0.080 17.912 1.00 72.06 99 LEU A O 1
ATOM 835 N N . PRO A 1 100 ? 1.861 -1.434 18.042 1.00 68.44 100 PRO A N 1
ATOM 836 C CA . PRO A 1 100 ? 1.310 -2.221 19.141 1.00 68.44 100 PRO A CA 1
ATOM 837 C C . PRO A 1 100 ? 1.076 -1.365 20.384 1.00 68.44 100 PRO A C 1
ATOM 839 O O . PRO A 1 100 ? 0.010 -1.448 20.987 1.00 68.44 100 PRO A O 1
ATOM 842 N N . ILE A 1 101 ? 2.019 -0.485 20.733 1.00 70.56 101 ILE A N 1
ATOM 843 C CA . ILE A 1 101 ? 1.866 0.417 21.880 1.00 70.56 101 ILE A CA 1
ATOM 844 C C . ILE A 1 101 ? 0.626 1.296 21.701 1.00 70.56 101 ILE A C 1
ATOM 846 O O . ILE A 1 101 ? -0.185 1.359 22.616 1.00 70.56 101 ILE A O 1
ATOM 850 N N . ILE A 1 102 ? 0.413 1.915 20.539 1.00 69.38 102 ILE A N 1
ATOM 851 C CA . ILE A 1 102 ? -0.742 2.801 20.298 1.00 69.38 102 ILE A CA 1
ATOM 852 C C . ILE A 1 102 ? -2.068 2.019 20.279 1.00 69.38 102 ILE A C 1
ATOM 854 O O . ILE A 1 102 ? -3.072 2.494 20.803 1.00 69.38 102 ILE A O 1
ATOM 858 N N . VAL A 1 103 ? -2.086 0.802 19.726 1.00 68.38 103 VAL A N 1
ATOM 859 C CA . VAL A 1 103 ? -3.297 -0.039 19.678 1.00 68.38 103 VAL A CA 1
ATOM 860 C C . VAL A 1 103 ? -3.665 -0.593 21.064 1.00 68.38 103 VAL A C 1
ATOM 862 O O . VAL A 1 103 ? -4.852 -0.708 21.390 1.00 68.38 103 VAL A O 1
ATOM 865 N N . TYR A 1 104 ? -2.671 -0.934 21.892 1.00 68.56 104 TYR A N 1
ATOM 866 C CA . TYR A 1 104 ? -2.884 -1.518 23.221 1.00 68.56 104 TYR A CA 1
ATOM 867 C C . TYR A 1 104 ? -2.937 -0.488 24.358 1.00 68.56 104 TYR A C 1
ATOM 869 O O . TYR A 1 104 ? -3.549 -0.772 25.394 1.00 68.56 104 TYR A O 1
ATOM 877 N N . THR A 1 105 ? -2.370 0.711 24.192 1.00 64.75 105 THR A N 1
ATOM 878 C CA . THR A 1 105 ? -2.533 1.790 25.174 1.00 64.75 105 THR A CA 1
ATOM 879 C C . THR A 1 105 ? -3.976 2.278 25.132 1.00 64.75 105 THR A C 1
ATOM 881 O O . THR A 1 105 ? -4.449 2.904 24.187 1.00 64.75 105 THR A O 1
ATOM 884 N N . LYS A 1 106 ? -4.730 1.958 26.188 1.00 58.44 106 LYS A N 1
ATOM 885 C CA . LYS A 1 106 ? -6.032 2.575 26.440 1.00 58.44 106 LYS A CA 1
ATOM 886 C C . LYS A 1 106 ? -5.780 4.045 26.762 1.00 58.44 106 LYS A C 1
ATOM 888 O O . LYS A 1 106 ? -5.592 4.379 27.930 1.00 58.44 106 LYS A O 1
ATOM 893 N N . ILE A 1 107 ? -5.780 4.909 25.751 1.00 57.47 107 ILE A N 1
ATOM 894 C CA . ILE A 1 107 ? -5.933 6.346 25.970 1.00 57.47 107 ILE A CA 1
ATOM 895 C C . ILE A 1 107 ? -7.329 6.506 26.575 1.00 57.47 107 ILE A C 1
ATOM 897 O O . ILE A 1 107 ? -8.341 6.423 25.878 1.00 57.47 107 ILE A O 1
ATOM 901 N N . ARG A 1 108 ? -7.388 6.591 27.909 1.00 45.53 108 ARG A N 1
ATOM 902 C CA . ARG A 1 108 ? -8.589 7.057 28.590 1.00 45.53 108 ARG A CA 1
ATOM 903 C C . ARG A 1 108 ? -8.699 8.534 28.244 1.00 45.53 108 ARG A C 1
ATOM 905 O O . ARG A 1 108 ? -7.783 9.290 28.560 1.00 45.53 108 ARG A O 1
ATOM 912 N N . SER A 1 109 ? -9.769 8.887 27.538 1.00 46.91 109 SER A N 1
ATOM 913 C CA . SER A 1 109 ? -10.259 10.262 27.556 1.00 46.91 109 SER A CA 1
ATOM 914 C C . SER A 1 109 ? -10.657 10.654 28.972 1.00 46.91 109 SER A C 1
ATOM 916 O O . SER A 1 109 ? -11.008 9.741 29.760 1.00 46.91 109 SER A O 1
#

Sequence (109 aa):
MEKFHNIGTSTDWIVMLVYFLLVMLFGSYFGRYNRSTQDFFFGGRRFSWWLIAFSIVATGVGSHSFIKYSAMGFQHGFSSSMTYMNDWFFIPFFLFGWLPIIVYTKIRS

Secondary structure (DSSP, 8-state):
------SS-HHHHHHHHHHHHHHHHHHHHHHTT--SHHHHHHGGG-S-HHHHHHHHHHHHS-HHHHHHHHHHHHHHGGGGHHHHHHHHHHHHHIIIIIHHHHHHS----